Protein AF-A0A3M1CGF6-F1 (afdb_monomer_lite)

pLDDT: mean 90.35, std 15.31, range [42.97, 98.5]

Secondary structure (DSSP, 8-state):
-HHHHHHHHHHHHHHHHHHHHHHTT-HHHHHHHHHHHHHTT-THHHHHHHHHHHHHHHHHHHHHHHTTT-HHHHHHHHHHHHHHS-TTSHHHHHHHHHHHHHHTTT-S---------

Sequence (117 aa):
VFHDRIKKWLSANYYLAGVDAKFGNRLPQAYRYFKQAKRYGNEKADKMLKELEKAGKRLFQNAYVMHNDRPEKAQQLLKTALQIIPPDNPYYKKSQKLLRKITGEGRSGDSAEEDDF

Foldseek 3Di:
DVVLVVLVVLLVVLQVQLVVCVVVVVLLSSQVSLVSSVVSPNPVSVVVLVVSLVVLVVLQVVLVVCCVPCVVSSLVSLVSSCSSHDPPDPVNVVSVVSNCVSVVVPPPDDDDDDDDD

Structure (mmCIF, N/CA/C/O backbone):
data_AF-A0A3M1CGF6-F1
#
_entry.id   AF-A0A3M1CGF6-F1
#
loop_
_atom_site.group_PDB
_atom_site.id
_atom_site.type_symbol
_atom_site.label_atom_id
_atom_site.label_alt_id
_atom_site.label_comp_id
_atom_site.label_asym_id
_atom_site.label_entity_id
_atom_site.label_seq_id
_atom_site.pdbx_PDB_ins_code
_atom_site.Cartn_x
_atom_site.Cartn_y
_atom_site.Cartn_z
_atom_site.occupancy
_atom_site.B_iso_or_equiv
_atom_site.auth_seq_id
_atom_site.auth_comp_id
_atom_site.auth_asym_id
_atom_site.auth_atom_id
_atom_site.pdbx_PDB_model_num
ATOM 1 N N . VAL A 1 1 ? 24.735 5.542 -22.001 1.00 66.50 1 VAL A N 1
ATOM 2 C CA . VAL A 1 1 ? 24.239 4.433 -22.864 1.00 66.50 1 VAL A CA 1
ATOM 3 C C . VAL A 1 1 ? 23.994 3.131 -22.098 1.00 66.50 1 VAL A C 1
ATOM 5 O O . VAL A 1 1 ? 22.842 2.728 -22.009 1.00 66.50 1 VAL A O 1
ATOM 8 N N . PHE A 1 2 ? 25.008 2.452 -21.536 1.00 80.38 2 PHE A N 1
ATOM 9 C CA . PHE A 1 2 ? 24.796 1.182 -20.805 1.00 80.38 2 PHE A CA 1
ATOM 10 C C . PHE A 1 2 ? 23.975 1.367 -19.515 1.00 80.38 2 PHE A C 1
ATOM 12 O O . PHE A 1 2 ? 22.996 0.659 -19.290 1.00 80.38 2 PHE A O 1
ATOM 19 N N . HIS A 1 3 ? 24.303 2.399 -18.730 1.00 78.19 3 HIS A N 1
ATOM 20 C CA . HIS A 1 3 ? 23.567 2.781 -17.517 1.00 78.19 3 HIS A CA 1
ATOM 21 C C . HIS A 1 3 ? 22.082 3.069 -17.781 1.00 78.19 3 HIS A C 1
ATOM 23 O O . HIS A 1 3 ? 21.210 2.625 -17.037 1.00 78.19 3 HIS A O 1
ATOM 29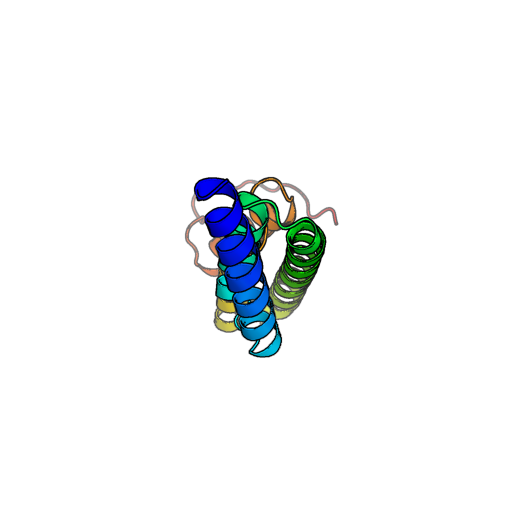 N N . ASP A 1 4 ? 21.779 3.756 -18.884 1.00 88.12 4 ASP A N 1
ATOM 30 C CA . ASP A 1 4 ? 20.405 4.124 -19.252 1.00 88.12 4 ASP A CA 1
ATOM 31 C C . ASP A 1 4 ? 19.587 2.897 -19.671 1.00 88.12 4 ASP A C 1
ATOM 33 O O . ASP A 1 4 ? 18.405 2.787 -19.343 1.00 88.12 4 ASP A O 1
ATOM 37 N N . ARG A 1 5 ? 20.231 1.926 -20.336 1.00 89.62 5 ARG A N 1
ATOM 38 C CA . ARG A 1 5 ? 19.610 0.639 -20.679 1.00 89.62 5 ARG A CA 1
ATOM 39 C C . ARG A 1 5 ? 19.279 -0.174 -19.429 1.00 89.62 5 ARG A C 1
ATOM 41 O O . ARG A 1 5 ? 18.165 -0.687 -19.337 1.00 89.62 5 ARG A O 1
ATOM 48 N N . ILE A 1 6 ? 20.190 -0.235 -18.453 1.00 92.50 6 ILE A N 1
ATOM 49 C CA . ILE A 1 6 ? 19.939 -0.916 -17.172 1.00 92.50 6 ILE A CA 1
ATOM 50 C C . ILE A 1 6 ? 18.768 -0.263 -16.440 1.00 92.50 6 ILE A C 1
ATOM 52 O O . ILE A 1 6 ? 17.844 -0.960 -16.024 1.00 92.50 6 ILE A O 1
ATOM 56 N N . LYS A 1 7 ? 18.754 1.071 -16.325 1.00 92.75 7 LYS A N 1
ATOM 57 C CA . LYS A 1 7 ? 17.645 1.793 -15.683 1.00 92.75 7 LYS A CA 1
ATOM 58 C C . LYS A 1 7 ? 16.311 1.506 -16.361 1.00 92.75 7 LYS A C 1
ATOM 60 O O . LYS A 1 7 ? 15.338 1.220 -15.670 1.00 92.75 7 LYS A O 1
ATOM 65 N N . LYS A 1 8 ? 16.264 1.529 -17.697 1.00 93.31 8 LYS A N 1
ATOM 66 C CA . LYS A 1 8 ? 15.043 1.232 -18.460 1.00 93.31 8 LYS A CA 1
ATOM 67 C C . LYS A 1 8 ? 14.558 -0.201 -18.225 1.00 93.31 8 LYS A C 1
ATOM 69 O O . LYS A 1 8 ? 13.360 -0.414 -18.050 1.00 93.31 8 LYS A O 1
ATOM 74 N N . TRP A 1 9 ? 15.473 -1.168 -18.180 1.00 94.81 9 TRP A N 1
ATOM 75 C CA . TRP A 1 9 ? 15.133 -2.564 -17.907 1.00 94.81 9 TRP A CA 1
ATOM 76 C C . TRP A 1 9 ? 14.632 -2.769 -16.470 1.00 94.81 9 TRP A C 1
ATOM 78 O O . TRP A 1 9 ? 13.564 -3.350 -16.281 1.00 94.81 9 TRP A O 1
ATOM 88 N N . LEU A 1 10 ? 15.323 -2.213 -15.467 1.00 95.69 10 LEU A N 1
ATOM 89 C CA . LEU A 1 10 ? 14.887 -2.246 -14.064 1.00 95.69 10 LEU A CA 1
ATOM 90 C C . LEU A 1 10 ? 13.522 -1.571 -13.882 1.00 95.69 10 LEU A C 1
ATOM 92 O O . LEU A 1 10 ? 12.633 -2.126 -13.242 1.00 95.69 10 LEU A O 1
ATOM 96 N N . SER A 1 11 ? 13.331 -0.401 -14.494 1.00 96.75 11 SER A N 1
ATOM 97 C CA . SER A 1 11 ? 12.068 0.343 -14.512 1.00 96.75 11 SER A CA 1
ATOM 98 C C . SER A 1 11 ? 10.900 -0.503 -15.030 1.00 96.75 11 SER A C 1
ATOM 100 O O . SER A 1 11 ? 9.828 -0.524 -14.418 1.00 96.75 11 SER A O 1
ATOM 102 N N . ALA A 1 12 ? 11.101 -1.237 -16.129 1.00 96.62 12 ALA A N 1
ATOM 103 C CA . ALA A 1 12 ? 10.090 -2.128 -16.691 1.00 96.62 12 ALA A CA 1
ATOM 104 C C . ALA A 1 12 ? 9.854 -3.367 -15.812 1.00 96.62 12 ALA A C 1
ATOM 106 O O . ALA A 1 12 ? 8.703 -3.715 -15.548 1.00 96.62 12 ALA A O 1
ATOM 107 N N . ASN A 1 13 ? 10.922 -4.001 -15.320 1.00 97.94 13 ASN A N 1
ATOM 108 C CA . ASN A 1 13 ? 10.834 -5.206 -14.498 1.00 97.94 13 ASN A CA 1
ATOM 109 C C . ASN A 1 13 ? 10.090 -4.941 -13.179 1.00 97.94 13 ASN A C 1
ATOM 111 O O . ASN A 1 13 ? 9.127 -5.642 -12.867 1.00 97.94 13 ASN A O 1
ATOM 115 N N . TYR A 1 14 ? 10.449 -3.872 -12.461 1.00 98.38 14 TYR A N 1
ATOM 116 C CA . TYR A 1 14 ? 9.740 -3.477 -11.242 1.00 98.38 14 TYR A CA 1
ATOM 117 C C . TYR A 1 14 ? 8.283 -3.108 -11.512 1.00 98.38 14 TYR A C 1
ATOM 119 O O . TYR A 1 14 ? 7.416 -3.426 -10.703 1.00 98.38 14 TYR A O 1
ATOM 127 N N . TYR A 1 15 ? 7.984 -2.464 -12.641 1.00 98.38 15 TYR A N 1
ATOM 128 C CA . TYR A 1 15 ? 6.599 -2.154 -12.981 1.00 98.38 15 TYR A CA 1
ATOM 129 C C . TYR A 1 15 ? 5.772 -3.426 -13.197 1.00 98.38 15 TYR A C 1
ATOM 131 O O . TYR A 1 15 ? 4.695 -3.546 -12.617 1.00 98.38 15 TYR A O 1
ATOM 139 N N . LEU A 1 16 ? 6.287 -4.394 -13.962 1.00 98.19 16 LEU A N 1
ATOM 140 C CA . LEU A 1 16 ? 5.615 -5.679 -14.187 1.00 98.19 16 LEU A CA 1
ATOM 141 C C . LEU A 1 16 ? 5.432 -6.465 -12.882 1.00 98.19 16 LEU A C 1
ATOM 143 O O . LEU A 1 16 ? 4.333 -6.944 -12.616 1.00 98.19 16 LEU A O 1
ATOM 147 N N . ALA A 1 17 ? 6.458 -6.520 -12.028 1.00 98.31 17 ALA A N 1
ATOM 148 C CA . ALA A 1 17 ? 6.359 -7.146 -10.709 1.00 98.31 17 ALA A CA 1
ATOM 149 C C . ALA A 1 17 ? 5.313 -6.454 -9.814 1.00 98.31 17 ALA A C 1
ATOM 151 O O . ALA A 1 17 ? 4.581 -7.112 -9.076 1.00 98.31 17 ALA A O 1
ATOM 152 N N . GLY A 1 18 ? 5.201 -5.124 -9.896 1.00 98.00 18 GLY A N 1
ATOM 153 C CA . GLY A 1 18 ? 4.162 -4.361 -9.206 1.00 98.00 18 GLY A CA 1
ATOM 154 C C . GLY A 1 18 ? 2.755 -4.697 -9.700 1.00 98.00 18 GLY A C 1
ATOM 155 O O . GLY A 1 18 ? 1.842 -4.854 -8.888 1.00 98.00 18 GLY A O 1
ATOM 156 N N . VAL A 1 19 ? 2.580 -4.846 -11.017 1.00 98.06 19 VAL A N 1
ATOM 157 C CA . VAL A 1 19 ? 1.309 -5.255 -11.632 1.00 98.06 19 VAL A CA 1
ATOM 158 C C . VAL A 1 19 ? 0.918 -6.665 -11.180 1.00 98.06 19 VAL A C 1
ATOM 160 O O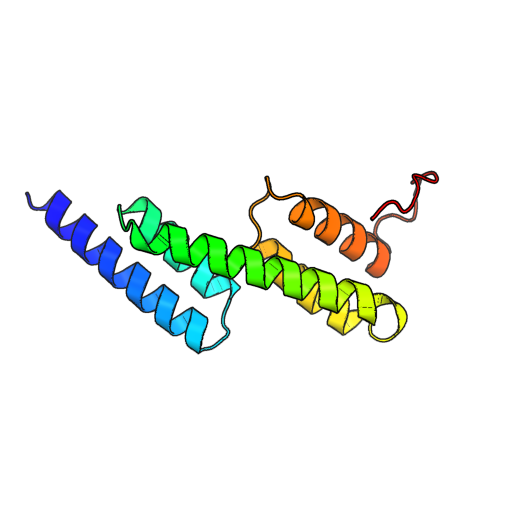 . VAL A 1 19 ? -0.203 -6.846 -10.706 1.00 98.06 19 VAL A O 1
ATOM 163 N N . ASP A 1 20 ? 1.840 -7.628 -11.234 1.00 98.19 20 ASP A N 1
ATOM 164 C CA . ASP A 1 20 ? 1.613 -9.001 -10.759 1.00 98.19 20 ASP A CA 1
ATOM 165 C C . ASP A 1 20 ? 1.252 -9.047 -9.262 1.00 98.19 20 ASP A C 1
ATOM 167 O O . ASP A 1 20 ? 0.263 -9.659 -8.853 1.00 98.19 20 ASP A O 1
ATOM 171 N N . ALA A 1 21 ? 1.996 -8.322 -8.421 1.00 97.62 21 ALA A N 1
ATOM 172 C CA . ALA A 1 21 ? 1.697 -8.224 -6.996 1.00 97.62 21 ALA A CA 1
ATOM 173 C C . ALA A 1 21 ? 0.306 -7.622 -6.735 1.00 97.62 21 ALA A C 1
ATOM 175 O O . ALA A 1 21 ? -0.413 -8.102 -5.857 1.00 97.62 21 ALA A O 1
ATOM 176 N N . LYS A 1 22 ? -0.101 -6.608 -7.509 1.00 96.00 22 LYS A N 1
ATOM 177 C CA . LYS A 1 22 ? -1.425 -5.979 -7.399 1.00 96.00 22 LYS A CA 1
ATOM 178 C C . LYS A 1 22 ? -2.545 -6.950 -7.781 1.00 96.00 22 LYS A C 1
ATOM 180 O O . LYS A 1 22 ? -3.515 -7.044 -7.034 1.00 96.00 22 LYS A O 1
ATOM 185 N N . PHE A 1 23 ? -2.414 -7.677 -8.894 1.00 96.19 23 PHE A N 1
ATOM 186 C CA . PHE A 1 23 ? -3.398 -8.691 -9.302 1.00 96.19 23 PHE A CA 1
ATOM 187 C C . PHE A 1 23 ? -3.477 -9.855 -8.310 1.00 96.19 23 PHE A C 1
ATOM 189 O O . PHE A 1 23 ? -4.568 -10.333 -8.019 1.00 96.19 23 PHE A O 1
ATOM 196 N N . GLY A 1 24 ? -2.352 -10.234 -7.703 1.00 96.31 24 GLY A N 1
ATOM 197 C CA . GLY A 1 24 ? -2.310 -11.198 -6.602 1.00 96.31 24 GLY A CA 1
ATOM 198 C C . GLY A 1 24 ? -2.771 -10.652 -5.242 1.00 96.31 24 GLY A C 1
ATOM 199 O O . GLY A 1 24 ? -2.530 -11.303 -4.232 1.00 96.31 24 GLY A O 1
ATOM 200 N N . ASN A 1 25 ? -3.364 -9.452 -5.177 1.00 93.88 25 ASN A N 1
ATOM 201 C CA . ASN A 1 25 ? -3.815 -8.782 -3.947 1.00 93.88 25 ASN A CA 1
ATOM 202 C C . ASN A 1 25 ? -2.721 -8.582 -2.867 1.00 93.88 25 ASN A C 1
ATOM 204 O O . ASN A 1 25 ? -3.002 -8.375 -1.686 1.00 93.88 25 ASN A O 1
ATOM 208 N N . ARG A 1 26 ? -1.444 -8.588 -3.263 1.00 96.94 26 ARG A N 1
ATOM 209 C CA . ARG A 1 26 ? -0.278 -8.338 -2.399 1.00 96.94 26 ARG A CA 1
ATOM 210 C C . ARG A 1 26 ? 0.045 -6.841 -2.391 1.00 96.94 26 ARG A C 1
ATOM 212 O O . ARG A 1 26 ? 1.097 -6.408 -2.865 1.00 96.94 26 ARG A O 1
ATOM 219 N N . LEU A 1 27 ? -0.879 -6.027 -1.873 1.00 96.56 27 LEU A N 1
ATOM 220 C CA . LEU A 1 27 ? -0.830 -4.559 -1.995 1.00 96.56 27 LEU A CA 1
ATOM 221 C C . LEU A 1 27 ? 0.465 -3.913 -1.454 1.00 96.56 27 LEU A C 1
ATOM 223 O O . LEU A 1 27 ? 1.034 -3.081 -2.165 1.00 96.56 27 LEU A O 1
ATOM 227 N N . PRO A 1 28 ? 0.998 -4.289 -0.268 1.00 97.50 28 PRO A N 1
ATOM 228 C CA . PRO A 1 28 ? 2.257 -3.720 0.226 1.00 97.50 28 PRO A CA 1
ATOM 229 C C . PRO A 1 28 ? 3.448 -4.008 -0.688 1.00 97.50 28 PRO A C 1
ATOM 231 O O . PRO A 1 28 ? 4.309 -3.152 -0.896 1.00 97.50 28 PRO A O 1
ATOM 234 N N . GLN A 1 29 ? 3.490 -5.206 -1.269 1.00 97.81 29 GLN A N 1
ATOM 235 C CA . GLN A 1 29 ? 4.536 -5.590 -2.208 1.00 97.81 29 GLN A CA 1
ATOM 236 C C . GLN A 1 29 ? 4.406 -4.800 -3.517 1.00 97.81 29 GLN A C 1
ATOM 238 O O . GLN A 1 29 ? 5.398 -4.251 -3.999 1.00 97.81 29 GLN A O 1
ATOM 243 N N . ALA A 1 30 ? 3.181 -4.659 -4.035 1.00 98.19 30 ALA A N 1
ATOM 244 C CA . ALA A 1 30 ? 2.900 -3.841 -5.211 1.00 98.19 30 ALA A CA 1
ATOM 245 C C . ALA A 1 30 ? 3.374 -2.391 -5.017 1.00 98.19 30 ALA A C 1
ATOM 247 O O . ALA A 1 30 ? 4.060 -1.846 -5.881 1.00 98.19 30 ALA A O 1
ATOM 248 N N . TYR A 1 31 ? 3.095 -1.789 -3.855 1.00 97.88 31 TYR A N 1
ATOM 249 C CA . TYR A 1 31 ? 3.537 -0.429 -3.528 1.00 97.88 31 TYR A CA 1
ATOM 250 C C . TYR A 1 31 ? 5.064 -0.287 -3.571 1.00 97.88 31 TYR A C 1
ATOM 252 O O . TYR A 1 31 ? 5.588 0.637 -4.198 1.00 97.88 31 TYR A O 1
ATOM 260 N N . ARG A 1 32 ? 5.795 -1.231 -2.960 1.00 97.94 32 ARG A N 1
ATOM 261 C CA . ARG A 1 32 ? 7.268 -1.237 -2.971 1.00 97.94 32 ARG A CA 1
ATOM 262 C C . ARG A 1 32 ? 7.815 -1.315 -4.396 1.00 97.94 32 ARG A C 1
ATOM 264 O O . ARG A 1 32 ? 8.707 -0.540 -4.739 1.00 97.94 32 ARG A O 1
ATOM 271 N N . TYR A 1 33 ? 7.264 -2.195 -5.229 1.00 98.50 33 TYR A N 1
ATOM 272 C CA . TYR A 1 33 ? 7.690 -2.331 -6.621 1.00 98.50 33 TYR A CA 1
ATOM 273 C C . TYR A 1 33 ? 7.377 -1.093 -7.459 1.00 98.50 33 TYR A C 1
ATOM 275 O O . TYR A 1 33 ? 8.262 -0.610 -8.163 1.00 98.50 33 TYR A O 1
ATOM 283 N N . PHE A 1 34 ? 6.188 -0.501 -7.332 1.00 98.38 34 PHE A N 1
ATOM 284 C CA . PHE A 1 34 ? 5.881 0.738 -8.048 1.00 98.38 34 PHE A CA 1
ATOM 285 C C . PHE A 1 34 ? 6.743 1.918 -7.581 1.00 98.38 34 PHE A C 1
ATOM 287 O O . PHE A 1 34 ? 7.166 2.713 -8.420 1.00 98.38 34 PHE A O 1
ATOM 294 N N . LYS A 1 35 ? 7.106 2.011 -6.293 1.00 97.69 35 LYS A N 1
ATOM 295 C CA . LYS A 1 35 ? 8.090 3.011 -5.838 1.00 97.69 35 LYS A CA 1
ATOM 296 C C . LYS A 1 35 ? 9.457 2.820 -6.497 1.00 97.69 35 LYS A C 1
ATOM 298 O O . LYS A 1 35 ? 10.064 3.813 -6.895 1.00 97.69 35 LYS A O 1
ATOM 303 N N . GLN A 1 36 ? 9.936 1.580 -6.635 1.00 98.00 36 GLN A N 1
ATOM 304 C CA . GLN A 1 36 ? 11.193 1.319 -7.347 1.00 98.00 36 GLN A CA 1
ATOM 305 C C . GLN A 1 36 ? 11.065 1.644 -8.837 1.00 98.00 36 GLN A C 1
ATOM 307 O O . GLN A 1 36 ? 11.905 2.360 -9.372 1.00 98.00 36 GLN A O 1
ATOM 312 N N . ALA A 1 37 ? 9.986 1.218 -9.496 1.00 97.75 37 ALA A N 1
ATOM 313 C CA . ALA A 1 37 ? 9.734 1.539 -10.899 1.00 97.75 37 ALA A CA 1
ATOM 314 C C . ALA A 1 37 ? 9.741 3.059 -11.142 1.00 97.75 37 ALA A C 1
ATOM 316 O O . ALA A 1 37 ? 10.439 3.532 -12.038 1.00 97.75 37 ALA A O 1
ATOM 317 N N . LYS A 1 38 ? 9.054 3.834 -10.290 1.00 97.31 38 LYS A N 1
ATOM 318 C CA . LYS A 1 38 ? 9.077 5.304 -10.324 1.00 97.31 38 LYS A CA 1
ATOM 319 C C . LYS A 1 38 ? 10.495 5.851 -10.150 1.00 97.31 38 LYS A C 1
ATOM 321 O O . LYS A 1 38 ? 10.910 6.715 -10.915 1.00 97.31 38 LYS A O 1
ATOM 326 N N . ARG A 1 39 ? 11.263 5.332 -9.183 1.00 96.81 39 ARG A N 1
ATOM 327 C CA . ARG A 1 39 ? 12.659 5.742 -8.939 1.00 96.81 39 ARG A CA 1
ATOM 328 C C . ARG A 1 39 ? 13.552 5.543 -10.169 1.00 96.81 39 ARG A C 1
ATOM 330 O O . ARG A 1 39 ? 14.457 6.341 -10.388 1.00 96.81 39 ARG A O 1
ATOM 337 N N . TYR A 1 40 ? 13.293 4.511 -10.972 1.00 96.38 40 TYR A N 1
ATOM 338 C CA . TYR A 1 40 ? 13.996 4.256 -12.235 1.00 96.38 40 TYR A CA 1
ATOM 339 C C . TYR A 1 40 ? 13.361 4.948 -13.459 1.00 96.38 40 TYR A C 1
ATOM 341 O O . TYR A 1 40 ? 13.786 4.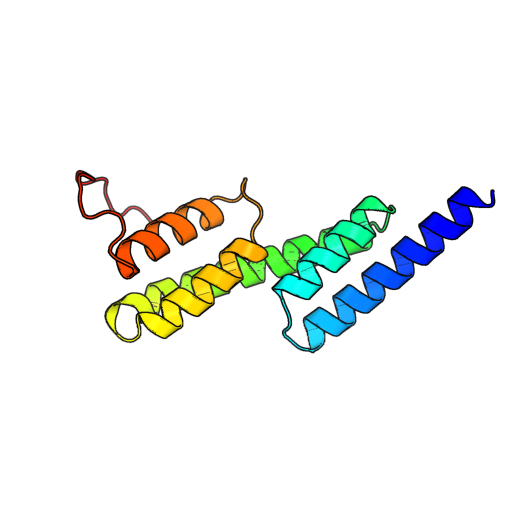691 -14.584 1.00 96.38 40 TYR A O 1
ATOM 349 N N . GLY A 1 41 ? 12.379 5.836 -13.263 1.00 94.06 41 GLY A N 1
ATOM 350 C CA . GLY A 1 41 ? 11.791 6.667 -14.319 1.00 94.06 41 GLY A CA 1
ATOM 351 C C . GLY A 1 41 ? 10.550 6.083 -14.999 1.00 94.06 41 GLY A C 1
ATOM 352 O O . GLY A 1 41 ? 10.232 6.476 -16.116 1.00 94.06 41 GLY A O 1
ATOM 353 N N . ASN A 1 42 ? 9.848 5.126 -14.383 1.00 96.69 42 ASN A N 1
ATOM 354 C CA . ASN A 1 42 ? 8.575 4.644 -14.922 1.00 96.69 42 ASN A CA 1
ATOM 355 C C . ASN A 1 42 ? 7.425 5.611 -14.596 1.00 96.69 42 ASN A C 1
ATOM 357 O O . ASN A 1 42 ? 6.868 5.570 -13.499 1.00 96.69 42 ASN A O 1
ATOM 361 N N . GLU A 1 43 ? 7.011 6.432 -15.557 1.00 94.81 43 GLU A N 1
ATOM 362 C CA . GLU A 1 43 ? 5.908 7.391 -15.375 1.00 94.81 43 GLU A CA 1
ATOM 363 C C . GLU A 1 43 ? 4.561 6.710 -15.078 1.00 94.81 43 GLU A C 1
ATOM 365 O O . GLU A 1 43 ? 3.737 7.225 -14.321 1.00 94.81 43 GLU A O 1
ATOM 370 N N . LYS A 1 44 ? 4.335 5.496 -15.601 1.00 95.94 44 LYS A N 1
ATOM 371 C CA . LYS A 1 44 ? 3.094 4.747 -15.338 1.00 95.94 44 LYS A CA 1
ATOM 372 C C . LYS A 1 44 ? 2.991 4.298 -13.880 1.00 95.94 44 LYS A C 1
ATOM 374 O O . LYS A 1 44 ? 1.884 4.023 -13.410 1.00 95.94 44 LYS A O 1
ATOM 379 N N . ALA A 1 45 ? 4.112 4.220 -13.158 1.00 97.19 45 ALA A N 1
ATOM 380 C CA . ALA A 1 45 ? 4.116 3.843 -11.751 1.00 97.19 45 ALA A CA 1
ATOM 381 C C . ALA A 1 45 ? 3.408 4.883 -10.872 1.00 97.19 45 ALA A C 1
ATOM 383 O O . ALA A 1 45 ? 2.771 4.497 -9.895 1.00 97.19 45 ALA A O 1
ATOM 384 N N . ASP A 1 46 ? 3.419 6.168 -11.241 1.00 96.38 46 ASP A N 1
ATOM 385 C CA . ASP A 1 46 ? 2.719 7.210 -10.479 1.00 96.38 46 ASP A CA 1
ATOM 386 C C . ASP A 1 46 ? 1.208 7.008 -10.454 1.00 96.38 46 ASP A C 1
ATOM 388 O O . ASP A 1 46 ? 0.570 7.122 -9.404 1.00 96.38 46 ASP A O 1
ATOM 392 N N . LYS A 1 47 ? 0.625 6.631 -11.596 1.00 96.94 47 LYS A N 1
ATOM 393 C CA . LYS A 1 47 ? -0.795 6.274 -11.663 1.00 96.94 47 LYS A CA 1
ATOM 394 C C . LYS A 1 47 ? -1.103 5.084 -10.748 1.00 96.94 47 LYS A C 1
ATOM 396 O O . LYS A 1 47 ? -2.106 5.102 -10.040 1.00 96.94 47 LYS A O 1
ATOM 401 N N . MET A 1 48 ? -0.232 4.075 -10.733 1.00 97.69 48 MET A N 1
ATOM 402 C CA . MET A 1 48 ? -0.415 2.879 -9.902 1.00 97.69 48 MET A CA 1
ATOM 403 C C . MET A 1 48 ? -0.275 3.164 -8.406 1.00 97.69 48 MET A C 1
ATOM 405 O O . MET A 1 48 ? -1.060 2.639 -7.619 1.00 97.69 48 MET A O 1
ATOM 409 N N . LEU A 1 49 ? 0.655 4.034 -8.007 1.00 97.38 49 LEU A N 1
ATOM 410 C CA . LEU A 1 49 ? 0.792 4.470 -6.615 1.00 97.38 49 LEU A CA 1
ATOM 411 C C . LEU A 1 49 ? -0.476 5.188 -6.131 1.00 97.38 49 LEU A C 1
ATOM 413 O O . LEU A 1 49 ? -0.987 4.850 -5.067 1.00 97.38 49 LEU A O 1
ATOM 417 N N . LYS A 1 50 ? -1.057 6.078 -6.948 1.00 96.56 50 LYS A N 1
ATOM 418 C CA . LYS A 1 50 ? -2.336 6.745 -6.631 1.00 96.56 50 LYS A CA 1
ATOM 419 C C . LYS A 1 50 ? -3.509 5.764 -6.519 1.00 96.56 50 LYS A C 1
ATOM 421 O O . LYS A 1 50 ? -4.418 5.961 -5.715 1.00 96.56 50 LYS A O 1
ATOM 426 N N . GLU A 1 51 ? -3.531 4.706 -7.326 1.00 96.56 51 GLU A N 1
ATOM 427 C CA . GLU A 1 51 ? -4.550 3.655 -7.202 1.00 96.56 51 GLU A CA 1
ATOM 428 C C . GLU A 1 51 ? -4.391 2.842 -5.911 1.00 96.56 51 GLU A C 1
ATOM 430 O O . GLU A 1 51 ? -5.391 2.533 -5.261 1.00 96.56 51 GLU A O 1
ATOM 435 N N . LEU A 1 52 ? -3.155 2.534 -5.507 1.00 96.88 52 LEU A N 1
ATOM 436 C CA . LEU A 1 52 ? -2.878 1.867 -4.231 1.00 96.88 52 LEU A CA 1
ATOM 437 C C . LEU A 1 52 ? -3.218 2.749 -3.031 1.00 96.88 52 LEU A C 1
ATOM 439 O O . LEU A 1 52 ? -3.746 2.248 -2.045 1.00 96.88 52 LEU A O 1
ATOM 443 N N . GLU A 1 53 ? -3.004 4.055 -3.128 1.00 96.19 53 GLU A N 1
ATOM 444 C CA . GLU A 1 53 ? -3.418 5.018 -2.108 1.00 96.19 53 GLU A CA 1
ATOM 445 C C . GLU A 1 53 ? -4.948 5.040 -1.941 1.00 96.19 53 GLU A C 1
ATOM 447 O O . GLU A 1 53 ? -5.460 4.966 -0.822 1.00 96.19 53 GLU A O 1
ATOM 452 N N . LYS A 1 54 ? -5.703 5.024 -3.051 1.00 97.00 54 LYS A N 1
ATOM 453 C CA . LYS A 1 54 ? -7.169 4.857 -3.022 1.00 97.00 54 LYS A CA 1
ATOM 454 C C . LYS A 1 54 ? -7.578 3.525 -2.392 1.00 97.00 54 LYS A C 1
ATOM 456 O O . LYS A 1 54 ? -8.547 3.486 -1.635 1.00 97.00 54 LYS A O 1
ATOM 461 N N . ALA A 1 55 ? -6.860 2.440 -2.685 1.00 96.75 55 ALA A N 1
ATOM 462 C CA . ALA A 1 55 ? -7.092 1.150 -2.039 1.00 96.75 55 ALA A CA 1
ATOM 463 C C . ALA A 1 55 ? -6.814 1.225 -0.529 1.00 96.75 55 ALA A C 1
ATOM 465 O O . ALA A 1 55 ? -7.633 0.761 0.258 1.00 96.75 55 ALA A O 1
ATOM 466 N N . GLY A 1 56 ? -5.734 1.892 -0.116 1.00 97.38 56 GLY A N 1
ATOM 467 C CA . GLY A 1 56 ? -5.415 2.164 1.284 1.00 97.38 56 GLY A CA 1
ATOM 468 C C . GLY A 1 56 ? -6.527 2.918 2.006 1.00 97.38 56 GLY A C 1
ATOM 469 O O . GLY A 1 56 ? -6.947 2.504 3.085 1.00 97.38 56 GLY A O 1
ATOM 470 N N . LYS A 1 57 ? -7.086 3.963 1.384 1.00 97.38 57 LYS A N 1
ATOM 471 C CA . LYS A 1 57 ? -8.255 4.678 1.922 1.00 97.38 57 LYS A CA 1
ATOM 472 C C . LYS A 1 57 ? -9.451 3.742 2.135 1.00 97.38 57 LYS A C 1
ATOM 474 O O . LYS A 1 57 ? -10.096 3.817 3.177 1.00 97.38 57 LYS A O 1
ATOM 479 N N . ARG A 1 58 ? -9.734 2.840 1.189 1.00 97.62 58 ARG A N 1
ATOM 480 C CA . ARG A 1 58 ? -10.814 1.845 1.339 1.00 97.62 58 ARG A CA 1
ATOM 481 C C . ARG A 1 58 ? -10.538 0.867 2.483 1.00 97.62 58 ARG A C 1
ATOM 483 O O . ARG A 1 58 ? -11.457 0.539 3.223 1.00 97.62 58 ARG A O 1
ATOM 490 N N . LEU A 1 59 ? -9.287 0.431 2.663 1.00 97.81 59 LEU A N 1
ATOM 491 C CA . LEU A 1 59 ? -8.899 -0.407 3.806 1.00 97.81 59 LEU A CA 1
ATOM 492 C C . LEU A 1 59 ? -9.159 0.312 5.134 1.00 97.81 59 LEU A C 1
ATOM 494 O O . LEU A 1 59 ? -9.724 -0.295 6.040 1.00 97.81 59 LEU A O 1
ATOM 498 N N . PHE A 1 60 ? -8.804 1.598 5.227 1.00 98.00 60 PHE A N 1
ATOM 499 C CA . PHE A 1 60 ? -9.113 2.424 6.396 1.00 98.00 60 PHE A CA 1
ATOM 500 C C . PHE A 1 60 ? -10.624 2.518 6.645 1.00 98.00 60 PHE A C 1
ATOM 502 O O . PHE A 1 60 ? -11.065 2.255 7.756 1.00 98.00 60 PHE A O 1
ATOM 509 N N . GLN A 1 61 ? -11.420 2.843 5.622 1.00 97.94 61 GLN A N 1
ATOM 510 C CA . GLN A 1 61 ? -12.878 2.957 5.753 1.00 97.94 61 GLN A CA 1
ATOM 511 C C . GLN A 1 61 ? -13.504 1.644 6.234 1.00 97.94 61 GLN A C 1
ATOM 513 O O . GLN A 1 61 ? -14.305 1.641 7.164 1.00 97.94 61 GLN A O 1
ATOM 518 N N . ASN A 1 62 ? -13.077 0.519 5.660 1.00 97.62 62 ASN A N 1
ATOM 519 C CA . ASN A 1 62 ? -13.528 -0.802 6.084 1.00 97.62 62 ASN A CA 1
ATOM 520 C C . ASN A 1 62 ? -13.146 -1.080 7.543 1.00 97.62 62 ASN A C 1
ATOM 522 O O . ASN A 1 62 ? -13.978 -1.557 8.311 1.00 97.62 62 ASN A O 1
ATOM 526 N N . ALA A 1 63 ? -11.907 -0.769 7.936 1.00 97.56 63 ALA A N 1
ATOM 527 C CA . ALA A 1 63 ? -11.457 -0.929 9.313 1.00 97.56 63 ALA A CA 1
ATOM 528 C C . ALA A 1 63 ? -12.270 -0.063 10.283 1.00 97.56 63 ALA A C 1
ATOM 530 O O . ALA A 1 63 ? -12.668 -0.553 11.332 1.00 97.56 63 ALA A O 1
ATOM 531 N N . TYR A 1 64 ? -12.557 1.188 9.915 1.00 95.94 64 TYR A N 1
ATOM 532 C CA . TYR A 1 64 ? -13.343 2.116 10.724 1.00 95.94 64 TYR A CA 1
ATOM 533 C C . TYR A 1 64 ? -14.765 1.604 10.965 1.00 95.94 64 TYR A C 1
ATOM 535 O O . TYR A 1 64 ? -15.240 1.653 12.091 1.00 95.94 64 TYR A O 1
ATOM 543 N N . VAL A 1 65 ? -15.427 1.029 9.960 1.00 97.25 65 VAL A N 1
ATOM 544 C CA . VAL A 1 65 ? -16.779 0.473 10.145 1.00 97.25 65 VAL A CA 1
ATOM 545 C C . VAL A 1 65 ? -16.780 -0.735 11.089 1.00 97.25 65 VAL A C 1
ATOM 547 O O . VAL A 1 65 ? -17.715 -0.895 11.861 1.00 97.25 65 VAL A O 1
ATOM 550 N N . MET A 1 66 ? -15.739 -1.575 11.063 1.00 95.88 66 MET A N 1
ATOM 551 C CA . MET A 1 66 ? -15.737 -2.852 11.797 1.00 95.88 66 MET A CA 1
ATOM 552 C C . MET A 1 66 ? -14.884 -2.877 13.071 1.00 95.88 66 MET A C 1
ATOM 554 O O . MET A 1 66 ? -14.742 -3.940 13.668 1.00 95.88 66 MET A O 1
ATOM 558 N N . HIS A 1 67 ? -14.277 -1.759 13.485 1.00 95.50 67 HIS A N 1
ATOM 559 C CA . HIS A 1 67 ? -13.306 -1.769 14.588 1.00 95.50 67 HIS A CA 1
ATOM 560 C C . HIS A 1 67 ? -13.894 -2.159 15.949 1.00 95.50 67 HIS A C 1
ATOM 562 O O . HIS A 1 67 ? -13.155 -2.697 16.770 1.00 95.50 67 HIS A O 1
ATOM 568 N N . ASN A 1 68 ? -15.190 -1.921 16.171 1.00 92.56 68 ASN A N 1
ATOM 569 C CA . ASN A 1 68 ? -15.882 -2.307 17.404 1.00 92.56 68 ASN A CA 1
ATOM 570 C C . ASN A 1 68 ? -16.265 -3.795 17.407 1.00 92.56 68 ASN A C 1
ATOM 572 O O . ASN A 1 68 ? -16.084 -4.466 18.416 1.00 92.56 68 ASN A O 1
ATOM 576 N N . ASP A 1 69 ? -16.733 -4.320 16.271 1.00 96.31 69 ASP A N 1
ATOM 577 C CA . ASP A 1 69 ? -17.231 -5.701 16.179 1.00 96.31 69 ASP A CA 1
ATOM 578 C C . ASP A 1 69 ? -16.118 -6.722 15.912 1.00 96.31 69 ASP A C 1
ATOM 580 O O . ASP A 1 69 ? -16.214 -7.887 16.295 1.00 96.31 69 ASP A O 1
ATOM 584 N N . ARG A 1 70 ? -15.087 -6.317 15.160 1.00 96.19 70 ARG A N 1
ATOM 585 C CA . ARG A 1 70 ? -14.007 -7.184 14.657 1.00 96.19 70 ARG A CA 1
ATOM 586 C C . ARG A 1 70 ? -12.653 -6.474 14.754 1.00 96.19 70 ARG A C 1
ATOM 588 O O . ARG A 1 70 ? -12.043 -6.165 13.717 1.00 96.19 70 ARG A O 1
ATOM 595 N N . PRO A 1 71 ? -12.165 -6.214 15.978 1.00 94.94 71 PRO A N 1
ATOM 596 C CA . PRO A 1 71 ? -10.962 -5.424 16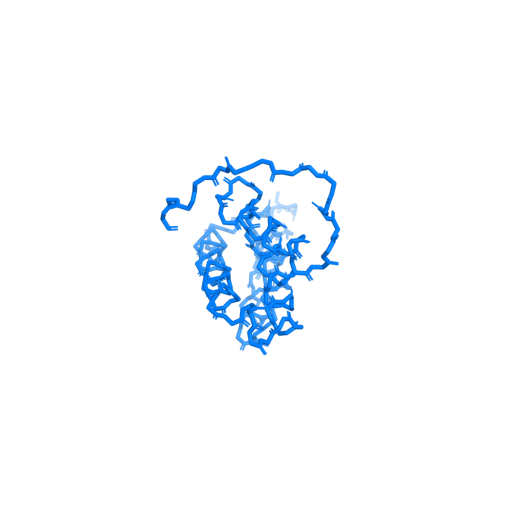.205 1.00 94.94 71 PRO A CA 1
ATOM 597 C C . PRO A 1 71 ? -9.716 -6.039 15.558 1.00 94.94 71 PRO A C 1
ATOM 599 O O . PRO A 1 71 ? -8.944 -5.301 14.945 1.00 94.94 71 PRO A O 1
ATOM 602 N N . GLU A 1 72 ? -9.517 -7.364 15.581 1.00 95.94 72 GLU A N 1
ATOM 603 C CA . GLU A 1 72 ? -8.317 -7.969 14.977 1.00 95.94 72 GLU A CA 1
ATOM 604 C C . GLU A 1 72 ? -8.292 -7.774 13.457 1.00 95.94 72 GLU A C 1
ATOM 606 O O . GLU A 1 72 ? -7.256 -7.445 12.870 1.00 95.94 72 GLU A O 1
ATOM 611 N N . LYS A 1 73 ? -9.452 -7.922 12.805 1.00 96.88 73 LYS A N 1
ATOM 612 C CA . LYS A 1 73 ? -9.578 -7.714 11.359 1.00 96.88 73 LYS A CA 1
ATOM 613 C C . LYS A 1 73 ? -9.361 -6.246 10.995 1.00 96.88 73 LYS A C 1
ATOM 615 O O . LYS A 1 73 ? -8.654 -5.958 10.028 1.00 96.88 73 LYS A O 1
ATOM 620 N N . ALA A 1 74 ? -9.904 -5.320 11.784 1.00 96.75 74 ALA A N 1
ATOM 621 C CA . ALA A 1 74 ? -9.653 -3.893 11.612 1.00 96.75 74 ALA A CA 1
ATOM 622 C C . ALA A 1 74 ? -8.155 -3.564 11.747 1.00 96.75 74 ALA A C 1
ATOM 624 O O . ALA A 1 74 ? -7.603 -2.876 10.885 1.00 96.75 74 ALA A O 1
ATOM 625 N N . GLN A 1 75 ? -7.458 -4.123 12.744 1.00 97.06 75 GLN A N 1
ATOM 626 C CA . GLN A 1 75 ? -6.009 -3.943 12.891 1.00 97.06 75 GLN A CA 1
ATOM 627 C C . GLN A 1 75 ? -5.233 -4.432 11.660 1.00 97.06 75 GLN A C 1
ATOM 629 O O . GLN A 1 75 ? -4.321 -3.744 11.198 1.00 97.06 75 GLN A O 1
ATOM 634 N N . GLN A 1 76 ? -5.574 -5.600 11.106 1.00 97.31 76 GLN A N 1
ATOM 635 C CA . GLN A 1 76 ? -4.910 -6.137 9.908 1.00 97.31 76 GLN A CA 1
ATOM 636 C C . GLN A 1 76 ? -5.083 -5.219 8.689 1.00 97.31 76 GLN A C 1
ATOM 638 O O . GLN A 1 76 ? -4.119 -4.950 7.960 1.00 97.31 76 GLN A O 1
ATOM 643 N N . LEU A 1 77 ? -6.295 -4.696 8.489 1.00 97.69 77 LEU A N 1
ATOM 644 C CA . LEU A 1 77 ? -6.589 -3.737 7.424 1.00 97.69 77 LEU A CA 1
ATOM 645 C C . LEU A 1 77 ? -5.784 -2.443 7.604 1.00 97.69 77 LEU A C 1
ATOM 647 O O . LEU A 1 77 ? -5.170 -1.976 6.645 1.00 97.69 77 LEU A O 1
ATOM 651 N N . LEU A 1 78 ? -5.709 -1.910 8.827 1.00 97.56 78 LEU A N 1
ATOM 652 C CA . LEU A 1 78 ? -4.946 -0.696 9.140 1.00 97.56 78 LEU A CA 1
ATOM 653 C C . LEU A 1 78 ? -3.439 -0.891 8.954 1.00 97.56 78 LEU A C 1
ATOM 655 O O . LEU A 1 78 ? -2.785 -0.053 8.336 1.00 97.56 78 LEU A O 1
ATOM 659 N N . LYS A 1 79 ? -2.883 -2.020 9.407 1.00 97.19 79 LYS A N 1
ATOM 660 C CA . LYS A 1 79 ? -1.467 -2.372 9.189 1.00 97.19 79 LYS A CA 1
ATOM 661 C C . LYS A 1 79 ? -1.124 -2.461 7.702 1.00 97.19 79 LYS A C 1
ATOM 663 O O . LYS A 1 79 ? -0.021 -2.094 7.300 1.00 97.19 79 LYS A O 1
ATOM 668 N N . THR A 1 80 ? -2.063 -2.929 6.884 1.00 97.44 80 THR A N 1
ATOM 669 C CA . THR A 1 80 ? -1.903 -2.968 5.425 1.00 97.44 80 THR A CA 1
ATOM 670 C C . THR A 1 80 ? -2.007 -1.565 4.826 1.00 97.44 80 THR A C 1
ATOM 672 O O . THR A 1 80 ? -1.161 -1.189 4.016 1.00 97.44 80 THR A O 1
ATOM 675 N N . ALA A 1 81 ? -2.989 -0.765 5.257 1.00 97.19 81 ALA A N 1
ATOM 676 C CA . ALA A 1 81 ? -3.179 0.616 4.817 1.00 97.19 81 ALA A CA 1
ATOM 677 C C . ALA A 1 81 ? -1.925 1.472 5.070 1.00 97.19 81 ALA A C 1
ATOM 679 O O . ALA A 1 81 ? -1.446 2.143 4.159 1.00 97.19 81 ALA A O 1
ATOM 680 N N . LEU A 1 82 ? -1.318 1.368 6.256 1.00 97.44 82 LEU A N 1
ATOM 681 C CA . LEU A 1 82 ? -0.100 2.103 6.626 1.00 97.44 82 LEU A CA 1
ATOM 682 C C . LEU A 1 82 ? 1.126 1.770 5.763 1.00 97.44 82 LEU A C 1
ATOM 684 O O . LEU A 1 82 ? 2.058 2.562 5.694 1.00 97.44 82 LEU A O 1
ATOM 6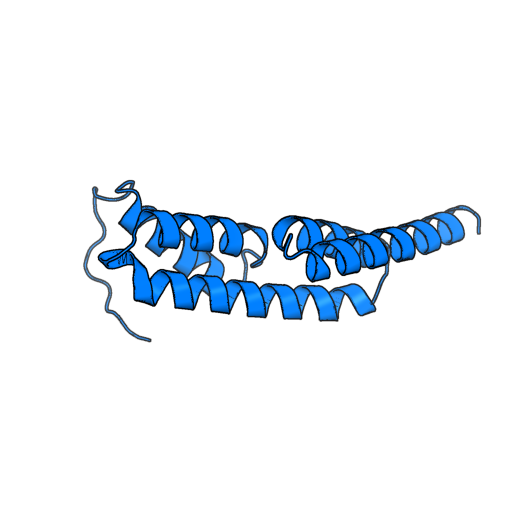88 N N . GLN A 1 83 ? 1.146 0.617 5.092 1.00 97.50 83 GLN A N 1
ATOM 689 C CA . GLN A 1 83 ? 2.254 0.246 4.207 1.00 97.50 83 GLN A CA 1
ATOM 690 C C . GLN A 1 83 ? 2.096 0.764 2.773 1.00 97.50 83 GLN A C 1
ATOM 692 O O . GLN A 1 83 ? 3.070 0.729 2.019 1.00 97.50 83 GLN A O 1
ATOM 697 N N . ILE A 1 84 ? 0.894 1.202 2.383 1.00 97.00 84 ILE A N 1
ATOM 698 C CA . ILE A 1 84 ? 0.582 1.619 1.003 1.00 97.00 84 ILE A CA 1
ATOM 699 C C . ILE A 1 84 ? 0.090 3.063 0.891 1.00 97.00 84 ILE A C 1
ATOM 701 O O . ILE A 1 84 ? 0.086 3.616 -0.206 1.00 97.00 84 ILE A O 1
ATOM 705 N N . ILE A 1 85 ? -0.317 3.674 2.004 1.00 95.31 85 ILE A N 1
ATOM 706 C CA . ILE A 1 85 ? -0.632 5.098 2.089 1.00 95.31 85 ILE A CA 1
ATOM 707 C C . ILE A 1 85 ? 0.666 5.853 2.415 1.00 95.31 85 ILE A C 1
ATOM 709 O O . ILE A 1 85 ? 1.363 5.475 3.360 1.00 95.31 85 ILE A O 1
ATOM 713 N N . PRO A 1 86 ? 1.020 6.907 1.664 1.00 93.25 86 PRO A N 1
ATOM 714 C CA . PRO A 1 86 ? 2.208 7.690 1.960 1.00 93.25 86 PRO A CA 1
ATOM 715 C C . PRO A 1 86 ? 2.000 8.571 3.220 1.00 93.25 86 PRO A C 1
ATOM 717 O O . PRO A 1 86 ? 0.864 8.937 3.525 1.00 93.25 86 PRO A O 1
ATOM 720 N N . PRO A 1 87 ? 3.060 8.899 3.991 1.00 93.44 87 PRO A N 1
ATOM 721 C CA . PRO A 1 87 ? 2.922 9.575 5.292 1.00 93.44 87 PRO A CA 1
ATOM 722 C C . PRO A 1 87 ? 2.310 10.983 5.259 1.00 93.44 87 PRO A C 1
ATOM 724 O O . PRO A 1 87 ? 1.809 11.464 6.274 1.00 93.44 87 PRO A O 1
ATOM 727 N N . ASP A 1 88 ? 2.385 11.651 4.113 1.00 93.12 88 ASP A N 1
ATOM 728 C CA . ASP A 1 88 ? 1.797 12.962 3.834 1.00 93.12 88 ASP A CA 1
ATOM 729 C C . ASP A 1 88 ? 0.276 12.900 3.633 1.00 93.12 88 ASP A C 1
ATOM 731 O O . ASP A 1 88 ? -0.414 13.904 3.807 1.00 93.12 88 ASP A O 1
ATOM 735 N N . ASN A 1 89 ? -0.277 11.725 3.322 1.00 93.81 89 ASN A N 1
ATOM 736 C CA . ASN A 1 89 ? -1.715 11.561 3.172 1.00 93.81 89 ASN A CA 1
ATOM 737 C C . ASN A 1 89 ? -2.425 11.574 4.552 1.00 93.81 89 ASN A C 1
ATOM 739 O O . ASN A 1 89 ? -2.035 10.828 5.457 1.00 93.81 89 ASN A O 1
ATOM 743 N N . PRO A 1 90 ? -3.533 12.329 4.723 1.00 95.00 90 PRO A N 1
ATOM 744 C CA . PRO A 1 90 ? -4.271 12.413 5.991 1.00 95.00 90 PRO A CA 1
ATOM 745 C C . PRO A 1 90 ? -4.724 11.061 6.566 1.00 95.00 90 PRO A C 1
ATOM 747 O O . PRO A 1 90 ? -4.735 10.863 7.784 1.00 95.00 90 PRO A O 1
ATOM 750 N N . TYR A 1 91 ? -5.069 10.102 5.704 1.00 95.56 91 TYR A N 1
ATOM 751 C CA . TYR A 1 91 ? -5.489 8.761 6.108 1.00 95.56 91 TYR A CA 1
ATOM 752 C C . TYR A 1 91 ? -4.362 7.943 6.732 1.00 95.56 91 TYR A C 1
ATOM 754 O O . TYR A 1 91 ? -4.658 6.999 7.461 1.00 95.56 91 TYR A O 1
ATOM 762 N N . TYR A 1 92 ? -3.093 8.301 6.516 1.00 96.44 92 TYR A N 1
ATOM 763 C CA . TYR A 1 92 ? -1.979 7.681 7.228 1.00 96.44 92 TYR A CA 1
ATOM 764 C C . TYR A 1 92 ? -2.088 7.968 8.729 1.00 96.44 92 TYR A C 1
ATOM 766 O O . TYR A 1 92 ? -2.175 7.039 9.533 1.00 96.44 92 TYR A O 1
ATOM 774 N N . LYS A 1 93 ? -2.201 9.250 9.108 1.00 95.62 93 LYS A N 1
ATOM 775 C CA . LYS A 1 93 ? -2.362 9.665 10.512 1.00 95.62 93 LYS A CA 1
ATOM 776 C C . LYS A 1 93 ? -3.656 9.122 11.120 1.00 95.62 93 LYS A C 1
ATOM 778 O O . LYS A 1 93 ? -3.620 8.577 12.222 1.00 95.62 93 LYS A O 1
ATOM 783 N N . LYS A 1 94 ? -4.780 9.185 10.387 1.00 96.12 94 LYS A N 1
ATOM 784 C CA . LYS A 1 94 ? -6.056 8.595 10.842 1.00 96.12 94 LYS A CA 1
ATOM 785 C C . LYS A 1 94 ? -5.927 7.082 11.080 1.00 96.12 94 LYS A C 1
ATOM 787 O O . LYS A 1 94 ? -6.407 6.583 12.095 1.00 96.12 94 LYS A O 1
ATOM 792 N N . SER A 1 95 ? -5.222 6.361 10.203 1.00 97.06 95 SER A N 1
ATOM 793 C CA . SER A 1 95 ? -4.983 4.920 10.366 1.00 97.06 95 SER A CA 1
ATOM 794 C C . SER A 1 95 ? -4.106 4.609 11.579 1.00 97.06 95 SER A C 1
ATOM 796 O O . SER A 1 95 ? -4.396 3.660 12.303 1.00 97.06 95 SER A O 1
ATOM 798 N N . GLN A 1 96 ? -3.066 5.411 11.838 1.00 96.44 96 GLN A N 1
ATOM 799 C CA . GLN A 1 96 ? -2.235 5.264 13.037 1.00 96.44 96 GLN A CA 1
ATOM 800 C C . GLN A 1 96 ? -3.034 5.519 14.321 1.00 96.44 96 GLN A C 1
ATOM 802 O O . GLN A 1 96 ? -2.939 4.722 15.253 1.00 96.44 96 GLN A O 1
ATOM 807 N N . LYS A 1 97 ? -3.838 6.595 14.365 1.00 95.75 97 LYS A N 1
ATOM 808 C CA . LYS A 1 97 ? -4.674 6.942 15.530 1.00 95.75 97 LYS A CA 1
ATOM 809 C C . LYS A 1 97 ? -5.662 5.820 15.844 1.00 95.75 97 LYS A C 1
ATOM 811 O O . LYS A 1 97 ? -5.708 5.345 16.977 1.00 95.75 97 LYS A O 1
ATOM 816 N N . LEU A 1 98 ? -6.396 5.342 14.835 1.00 95.25 98 LEU A N 1
ATOM 817 C CA . LEU A 1 98 ? -7.348 4.248 15.023 1.00 95.25 98 LEU A CA 1
ATOM 818 C C . LEU A 1 98 ? -6.646 2.950 15.442 1.00 95.25 98 LEU A C 1
ATOM 820 O O . LEU A 1 98 ? -7.129 2.265 16.337 1.00 95.25 98 LEU A O 1
ATOM 824 N N . LEU A 1 99 ? -5.488 2.628 14.856 1.00 95.94 99 LEU A N 1
ATOM 825 C CA . LEU A 1 99 ? -4.737 1.431 15.234 1.00 95.94 99 LEU A CA 1
ATOM 826 C C . LEU A 1 99 ? -4.338 1.465 16.717 1.00 95.94 99 LEU A C 1
ATOM 828 O O . LEU A 1 99 ? -4.590 0.487 17.412 1.00 95.94 99 LEU A O 1
ATOM 832 N N . ARG A 1 100 ? -3.810 2.596 17.209 1.00 94.88 100 ARG A N 1
ATOM 833 C CA . ARG A 1 100 ? -3.463 2.789 18.631 1.00 94.88 100 ARG A CA 1
ATOM 834 C C . ARG A 1 100 ? -4.675 2.671 19.553 1.00 94.88 100 ARG A C 1
ATOM 836 O O . ARG A 1 100 ? -4.577 2.073 20.621 1.00 94.88 100 ARG A O 1
ATOM 843 N N . LYS A 1 101 ? -5.825 3.214 19.132 1.00 93.19 101 LYS A N 1
ATOM 844 C CA . LYS A 1 101 ? -7.092 3.097 19.874 1.00 93.19 101 LYS A CA 1
ATOM 845 C C . LYS A 1 101 ? -7.496 1.632 20.047 1.00 93.19 101 LYS A C 1
ATOM 847 O O . LYS A 1 101 ? -7.901 1.247 21.138 1.00 93.19 101 LYS A O 1
ATOM 852 N N . ILE A 1 102 ? -7.358 0.819 18.998 1.00 92.94 102 ILE A N 1
ATOM 853 C CA . ILE A 1 102 ? -7.716 -0.606 19.043 1.00 92.94 102 ILE A CA 1
ATOM 854 C C . ILE A 1 102 ? -6.676 -1.424 19.832 1.00 92.94 102 ILE A C 1
ATOM 856 O O . ILE A 1 102 ? -7.056 -2.353 20.538 1.00 92.94 102 ILE A O 1
ATOM 860 N N . THR A 1 103 ? -5.377 -1.112 19.735 1.00 89.00 103 THR A N 1
ATOM 861 C CA . THR A 1 103 ? -4.315 -1.853 20.452 1.00 89.00 103 THR A CA 1
ATOM 862 C C . THR A 1 103 ? -4.179 -1.467 21.925 1.00 89.00 103 THR A C 1
ATOM 864 O O . THR A 1 103 ? -3.510 -2.170 22.675 1.00 89.00 103 THR A O 1
ATOM 867 N N . GLY A 1 104 ? -4.808 -0.371 22.360 1.00 83.56 104 GLY A N 1
ATOM 868 C CA . GLY A 1 104 ? -4.730 0.113 23.741 1.00 83.56 104 GLY A CA 1
ATOM 869 C C . GLY A 1 104 ? -3.434 0.861 24.074 1.00 83.56 104 GLY A C 1
ATOM 870 O O . GLY A 1 104 ? -3.261 1.290 25.213 1.00 83.56 104 GLY A O 1
ATOM 871 N N . GLU A 1 105 ? -2.557 1.095 23.093 1.00 70.44 105 GLU A N 1
ATOM 872 C CA . GLU A 1 105 ? -1.244 1.754 23.241 1.00 70.44 105 GLU A CA 1
ATOM 873 C C . GLU A 1 105 ? -1.330 3.288 23.429 1.00 70.44 105 GLU A C 1
ATOM 875 O O . GLU A 1 105 ? -0.423 4.028 23.057 1.00 70.44 105 GLU A O 1
ATOM 880 N N . GLY A 1 106 ? -2.427 3.799 23.992 1.00 53.44 106 GLY A N 1
ATOM 881 C CA . GLY A 1 106 ? -2.685 5.240 24.101 1.00 53.44 106 GLY A CA 1
ATOM 882 C C . GLY A 1 106 ? -3.641 5.649 25.219 1.00 53.44 106 GLY A C 1
ATOM 883 O O . GLY A 1 106 ? -4.196 6.737 25.162 1.00 53.44 106 GLY A O 1
ATOM 884 N N . ARG A 1 107 ? -3.860 4.808 26.241 1.00 47.81 107 ARG A N 1
ATOM 885 C CA . ARG A 1 107 ? -4.748 5.147 27.375 1.00 47.81 107 ARG A CA 1
ATOM 886 C C . ARG A 1 107 ? -4.194 6.204 28.346 1.00 47.81 10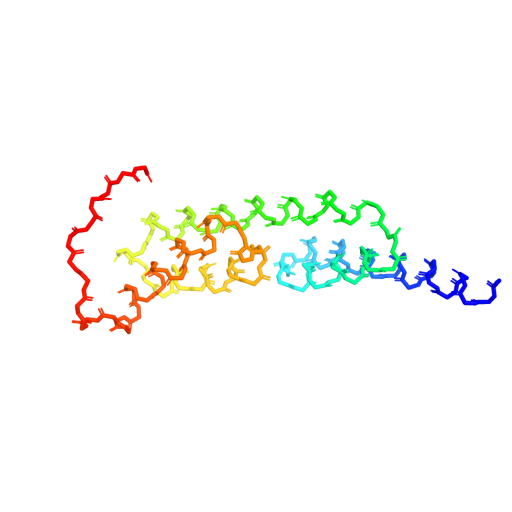7 ARG A C 1
ATOM 888 O O . ARG A 1 107 ? -4.877 6.544 29.306 1.00 47.81 107 ARG A O 1
ATOM 895 N N . SER A 1 108 ? -3.019 6.769 28.081 1.00 45.28 108 SER A N 1
ATOM 896 C CA . SER A 1 108 ? -2.450 7.867 28.868 1.00 45.28 108 SER A CA 1
ATOM 897 C C . SER A 1 108 ? -2.584 9.189 28.109 1.00 45.28 108 SER A C 1
ATOM 899 O O . SER A 1 108 ? -1.648 9.611 27.442 1.00 45.28 108 SER A O 1
ATOM 901 N N . GLY A 1 109 ? -3.757 9.820 28.224 1.00 48.09 109 GLY A N 1
ATOM 902 C CA . GLY A 1 109 ? -3.988 11.226 27.879 1.00 48.09 109 GLY A CA 1
ATOM 903 C C . GLY A 1 109 ? -4.212 11.518 26.397 1.00 48.09 109 GLY A C 1
ATOM 904 O O . GLY A 1 109 ? -3.282 11.895 25.700 1.00 48.09 109 GLY A O 1
ATOM 905 N N . ASP A 1 110 ? -5.459 11.436 25.937 1.00 43.53 110 ASP A N 1
ATOM 906 C CA . ASP A 1 110 ? -5.881 12.225 24.778 1.00 43.53 110 ASP A CA 1
ATOM 907 C C . ASP A 1 110 ? -7.281 12.760 25.075 1.00 43.53 110 ASP A C 1
ATOM 909 O O . ASP A 1 110 ? -8.275 12.028 25.114 1.00 43.53 110 ASP A O 1
ATOM 913 N N . SER A 1 111 ? -7.292 14.040 25.431 1.00 45.25 111 SER A N 1
ATOM 914 C CA . SER A 1 111 ? -8.474 14.855 25.641 1.00 45.25 111 SER A CA 1
ATOM 915 C C . SER A 1 111 ? -9.334 14.860 24.383 1.00 45.25 111 SER A C 1
ATOM 917 O O . SER A 1 111 ? -8.842 14.717 23.266 1.00 45.25 111 SER A O 1
ATOM 919 N N . ALA A 1 112 ? -10.635 15.019 24.602 1.00 51.00 112 ALA A N 1
ATOM 920 C CA . ALA A 1 112 ? -11.647 15.196 23.581 1.00 51.00 112 ALA A CA 1
ATOM 921 C C . ALA A 1 112 ? -11.207 16.204 22.504 1.00 51.00 112 ALA A C 1
ATOM 923 O O . ALA A 1 112 ? -11.157 17.400 22.760 1.00 51.00 112 ALA A O 1
ATOM 924 N N . GLU A 1 113 ? -10.934 15.714 21.299 1.00 44.34 113 GLU A N 1
ATOM 925 C CA . GLU A 1 113 ? -11.029 16.513 20.083 1.00 44.34 113 GLU A CA 1
ATOM 926 C C . GLU A 1 113 ? -11.964 15.777 19.128 1.00 44.34 113 GLU A C 1
ATOM 928 O O . GLU A 1 113 ? -11.647 14.709 18.594 1.00 44.34 113 GLU A O 1
ATOM 933 N N . GLU A 1 114 ? -13.156 16.364 19.093 1.00 45.12 114 GLU A N 1
ATOM 934 C CA . GLU A 1 114 ? -14.297 16.257 18.194 1.00 45.12 114 GLU A CA 1
ATOM 935 C C . GLU A 1 114 ? -14.123 15.358 16.963 1.00 45.12 114 GLU A C 1
ATOM 937 O O . GLU A 1 114 ? -13.254 15.537 16.105 1.00 45.12 114 GLU A O 1
ATOM 942 N N . ASP A 1 115 ? -15.039 14.390 16.882 1.00 51.56 115 ASP A N 1
ATOM 943 C CA . ASP A 1 115 ? -15.420 13.716 15.652 1.00 51.56 115 ASP A CA 1
ATOM 944 C C . ASP A 1 115 ? -16.018 14.747 14.684 1.00 51.56 115 ASP A C 1
ATOM 946 O O . ASP A 1 115 ? -17.220 14.991 14.690 1.00 51.56 115 ASP A O 1
ATOM 950 N N . ASP A 1 116 ? -15.178 15.308 13.821 1.00 49.91 116 ASP A N 1
ATOM 951 C CA . ASP A 1 116 ? -15.616 15.874 12.552 1.00 49.91 116 ASP A CA 1
ATOM 952 C C . ASP A 1 116 ? -15.062 15.013 11.398 1.00 49.91 116 ASP A C 1
ATOM 954 O O . ASP A 1 116 ? -13.847 14.796 11.269 1.00 49.91 116 ASP A O 1
ATOM 958 N N . PHE A 1 117 ? -15.988 14.570 10.536 1.00 42.97 117 PHE A N 1
ATOM 959 C CA . PHE A 1 117 ? -15.832 13.861 9.245 1.00 42.97 117 PHE A CA 1
ATOM 960 C C . PHE A 1 117 ? -15.717 12.328 9.232 1.00 42.97 117 PHE A C 1
ATOM 962 O O . PHE A 1 117 ? -14.583 11.781 9.321 1.00 42.97 117 PHE A O 1
#

Radius of gyration: 17.38 Å; chains: 1; bounding box: 42×28×52 Å